Protein AF-A0A6J6JAT4-F1 (afdb_monomer_lite)

Secondary structure (DSSP, 8-state):
-HHHHHHH-TT-HHHHHHHHHHHHHTT-HHHHHHHHHHHHT----SS--SS--HHIIIIIHHHHHHHHHHHTT-HHHHHHHHHHHHT-SS--HHHHHHHHHHHHTT-

Sequence (107 aa):
MFITAWEYRPNRLEPILQLARGYRESGAMMTALMWIERGRQIGFPSNDRLFVDTWIYLWGFDLESAACMWWNGDHEGATVIWLRLLERTDLTESARAVVTSNLALSN

Organism: NCBI:txid449393

Structure (mmCIF, N/CA/C/O backbone):
data_AF-A0A6J6JAT4-F1
#
_entry.id   AF-A0A6J6JAT4-F1
#
loop_
_atom_site.group_PDB
_atom_site.id
_atom_site.type_symbol
_atom_site.label_atom_id
_atom_site.label_alt_id
_atom_site.label_comp_id
_atom_site.label_asym_id
_atom_site.label_entity_id
_atom_site.label_seq_id
_atom_site.pdbx_PDB_ins_code
_atom_site.Cartn_x
_atom_site.Cartn_y
_atom_site.Cartn_z
_atom_site.occupancy
_atom_site.B_iso_or_equiv
_atom_site.auth_seq_id
_atom_site.auth_comp_id
_atom_site.auth_asym_id
_atom_site.auth_atom_id
_atom_site.pdbx_PDB_model_num
ATOM 1 N N . MET A 1 1 ? -19.079 -5.629 2.024 1.00 73.88 1 MET A N 1
ATOM 2 C CA . MET A 1 1 ? -18.207 -4.946 1.037 1.00 73.88 1 MET A CA 1
ATOM 3 C C . MET A 1 1 ? -17.268 -4.025 1.822 1.00 73.88 1 MET A C 1
ATOM 5 O O . MET A 1 1 ? -17.679 -3.572 2.880 1.00 73.88 1 MET A O 1
ATOM 9 N N . PHE A 1 2 ? -16.026 -3.750 1.408 1.00 90.88 2 PHE A N 1
ATOM 10 C CA . PHE A 1 2 ? -15.118 -2.927 2.240 1.00 90.88 2 PHE A CA 1
ATOM 11 C C . PHE A 1 2 ? -15.613 -1.486 2.447 1.00 90.88 2 PHE A C 1
ATOM 13 O O . PHE A 1 2 ? -15.385 -0.907 3.505 1.00 90.88 2 PHE A O 1
ATOM 20 N N . ILE A 1 3 ? -16.393 -0.956 1.500 1.00 91.56 3 ILE A N 1
ATOM 21 C CA . ILE A 1 3 ? -17.029 0.359 1.628 1.00 91.56 3 ILE A CA 1
ATOM 22 C C . ILE A 1 3 ? -18.019 0.423 2.799 1.00 91.56 3 ILE A C 1
ATOM 24 O O . ILE A 1 3 ? -17.967 1.363 3.578 1.00 91.56 3 ILE A O 1
ATOM 28 N N . THR A 1 4 ? -18.827 -0.620 3.021 1.00 93.69 4 THR A N 1
ATOM 29 C CA . THR A 1 4 ? -19.777 -0.647 4.147 1.00 93.69 4 THR A CA 1
ATOM 30 C C . THR A 1 4 ? -19.054 -0.741 5.493 1.00 93.69 4 THR A C 1
ATOM 32 O O . THR A 1 4 ? -19.516 -0.201 6.491 1.00 93.69 4 THR A O 1
ATOM 35 N N . ALA A 1 5 ? -17.900 -1.420 5.538 1.00 91.19 5 ALA A N 1
ATOM 36 C CA . ALA A 1 5 ? -17.064 -1.471 6.739 1.00 91.19 5 ALA A CA 1
ATOM 37 C C . ALA A 1 5 ? -16.428 -0.105 7.046 1.00 91.19 5 ALA A C 1
ATOM 39 O O . ALA A 1 5 ? -16.367 0.298 8.207 1.00 91.19 5 ALA A O 1
ATOM 40 N N . TRP A 1 6 ? -16.002 0.614 6.005 1.00 91.06 6 TRP A N 1
ATOM 41 C CA . TRP A 1 6 ? -15.520 1.988 6.106 1.00 91.06 6 TRP A CA 1
ATOM 42 C C . TRP A 1 6 ? -16.614 2.954 6.583 1.00 91.06 6 TRP A C 1
ATOM 44 O O . TRP A 1 6 ? -16.389 3.708 7.523 1.00 91.06 6 TRP A O 1
ATOM 54 N N . GLU A 1 7 ? -17.814 2.890 6.003 1.00 92.75 7 GLU A N 1
ATOM 55 C CA . GLU A 1 7 ?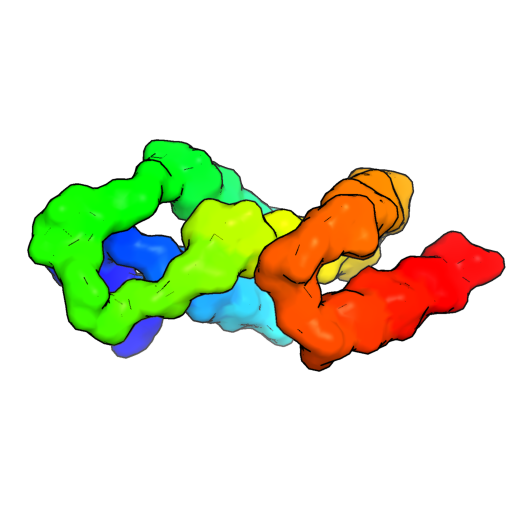 -18.961 3.710 6.419 1.00 92.75 7 GLU A CA 1
ATOM 56 C C . GLU A 1 7 ? -19.349 3.460 7.880 1.00 92.75 7 GLU A C 1
ATOM 58 O O . GLU A 1 7 ? -19.674 4.395 8.610 1.00 92.75 7 GLU A O 1
ATOM 63 N N . TYR A 1 8 ? -19.266 2.207 8.334 1.00 92.19 8 TYR A N 1
ATOM 64 C CA . TYR A 1 8 ? -19.528 1.849 9.725 1.00 92.19 8 TYR A CA 1
ATOM 65 C C . TYR A 1 8 ? -18.439 2.355 10.687 1.00 92.19 8 TYR A C 1
ATOM 67 O O . TYR A 1 8 ? -18.736 2.702 11.832 1.00 92.19 8 TYR A O 1
ATOM 75 N N . ARG A 1 9 ? -17.171 2.397 10.249 1.00 88.06 9 ARG A N 1
ATOM 76 C CA . ARG A 1 9 ? -16.029 2.865 11.053 1.00 88.06 9 ARG A CA 1
ATOM 77 C C . ARG A 1 9 ? -15.047 3.703 10.223 1.00 88.06 9 ARG A C 1
ATOM 79 O O . ARG A 1 9 ? -13.979 3.204 9.856 1.00 88.06 9 ARG A O 1
ATOM 86 N N . PRO A 1 10 ? -15.310 5.009 10.047 1.00 88.19 10 PRO A N 1
ATOM 87 C CA . PRO A 1 10 ? -14.484 5.896 9.224 1.00 88.19 10 PRO A CA 1
ATOM 88 C C . PRO A 1 10 ? -13.137 6.287 9.868 1.00 88.19 10 PRO A C 1
ATOM 90 O O . PRO A 1 10 ? -12.454 7.188 9.399 1.00 88.19 10 PRO A O 1
ATOM 93 N N . ASN A 1 11 ? -12.737 5.626 10.955 1.00 87.62 11 ASN A N 1
ATOM 94 C CA . ASN A 1 11 ? -11.428 5.805 11.594 1.00 87.62 11 ASN A CA 1
ATOM 95 C C . ASN A 1 11 ? -10.568 4.530 11.512 1.00 87.62 11 ASN A C 1
ATOM 97 O O . ASN A 1 11 ? -9.515 4.447 12.145 1.00 87.62 11 ASN A O 1
ATOM 101 N N . ARG A 1 12 ? -11.020 3.511 10.768 1.00 90.50 12 ARG A N 1
ATOM 102 C CA . ARG A 1 12 ? -10.288 2.256 10.565 1.00 90.50 12 ARG A CA 1
ATOM 103 C C . ARG A 1 12 ? -9.632 2.234 9.198 1.00 90.50 12 ARG A C 1
ATOM 105 O O . ARG A 1 12 ? -10.286 2.492 8.191 1.00 90.50 12 ARG A O 1
ATOM 112 N N . LEU A 1 13 ? -8.337 1.927 9.180 1.00 94.06 13 LEU A N 1
ATOM 113 C CA . LEU A 1 13 ? -7.539 1.927 7.958 1.00 94.06 13 LEU A CA 1
ATOM 114 C C . LEU A 1 13 ? -7.597 0.605 7.204 1.00 94.06 13 LEU A C 1
ATOM 116 O O . LEU A 1 13 ? -7.403 0.607 5.990 1.00 94.06 13 LEU A O 1
ATOM 120 N N . GLU A 1 14 ? -7.898 -0.505 7.881 1.00 94.75 14 GLU A N 1
ATOM 121 C CA . GLU A 1 14 ? -7.990 -1.824 7.253 1.00 94.75 14 GLU A CA 1
ATOM 122 C C . GLU A 1 14 ? -8.958 -1.815 6.056 1.00 94.75 14 GLU A C 1
ATOM 124 O O . GLU A 1 14 ? -8.552 -2.236 4.972 1.00 94.75 14 GLU A O 1
ATOM 129 N N . PRO A 1 15 ? -10.195 -1.280 6.164 1.00 94.88 15 PRO A N 1
ATOM 130 C CA . PRO A 1 15 ? -11.113 -1.231 5.029 1.00 94.88 15 PRO A CA 1
ATOM 131 C C . PRO A 1 15 ? -10.610 -0.338 3.890 1.00 94.88 15 PRO A C 1
ATOM 133 O O . PRO A 1 15 ? -10.816 -0.679 2.728 1.00 94.88 15 PRO A O 1
ATOM 136 N N . ILE A 1 16 ? -9.929 0.773 4.200 1.00 95.69 16 ILE A N 1
ATOM 137 C CA . ILE A 1 16 ? -9.371 1.674 3.180 1.00 95.69 16 ILE A CA 1
ATOM 138 C C . ILE A 1 16 ? -8.271 0.973 2.393 1.00 95.69 16 ILE A C 1
ATOM 140 O O . ILE A 1 16 ? -8.273 1.040 1.166 1.00 95.69 16 ILE A O 1
ATOM 144 N N . LEU A 1 17 ? -7.348 0.287 3.071 1.00 96.62 17 LEU A N 1
ATOM 145 C CA . LEU A 1 17 ? -6.271 -0.415 2.381 1.00 96.62 17 LEU A CA 1
ATOM 146 C C . LEU A 1 17 ? -6.832 -1.504 1.458 1.00 96.62 17 LEU A C 1
ATOM 148 O O . LEU A 1 17 ? -6.370 -1.659 0.331 1.00 96.62 17 LEU A O 1
ATOM 152 N N . GLN A 1 18 ? -7.861 -2.226 1.906 1.00 96.44 18 GLN A N 1
ATOM 153 C CA . GLN A 1 18 ? -8.523 -3.239 1.084 1.00 96.44 18 GLN A CA 1
ATOM 154 C C . GLN A 1 18 ? -9.289 -2.628 -0.100 1.00 96.44 18 GLN A C 1
ATOM 156 O O . GLN A 1 18 ? -9.273 -3.193 -1.192 1.00 96.44 18 GLN A O 1
ATOM 161 N N . LEU A 1 19 ? -9.912 -1.454 0.071 1.00 96.38 19 LEU A N 1
ATOM 162 C CA . LEU A 1 19 ? -10.495 -0.697 -1.042 1.00 96.38 19 LEU A CA 1
ATOM 163 C C . LEU A 1 19 ? -9.423 -0.288 -2.055 1.00 96.38 19 LEU A C 1
ATOM 165 O O . LEU A 1 19 ? -9.593 -0.539 -3.246 1.00 96.38 19 LEU A O 1
ATOM 169 N N . ALA A 1 20 ? -8.315 0.296 -1.594 1.00 97.19 20 ALA A N 1
ATOM 170 C CA . ALA A 1 20 ? -7.209 0.705 -2.454 1.00 97.19 20 ALA A CA 1
ATOM 171 C C . ALA A 1 20 ? -6.651 -0.478 -3.260 1.00 97.19 20 ALA A C 1
ATOM 173 O O . ALA A 1 20 ? -6.504 -0.370 -4.476 1.00 97.19 20 ALA A O 1
ATOM 174 N N . ARG A 1 21 ? -6.446 -1.630 -2.611 1.00 96.56 21 ARG A N 1
ATOM 175 C CA . ARG A 1 21 ? -6.035 -2.882 -3.266 1.00 96.56 21 ARG A CA 1
ATOM 176 C C . ARG A 1 21 ? -7.004 -3.326 -4.345 1.00 96.56 21 ARG A C 1
ATOM 178 O O . ARG A 1 21 ? -6.575 -3.585 -5.463 1.00 96.56 21 ARG A O 1
ATOM 185 N N . GLY A 1 22 ? -8.298 -3.353 -4.031 1.00 96.88 22 GLY A N 1
ATOM 186 C CA . GLY A 1 22 ? -9.331 -3.727 -4.994 1.00 96.88 22 GLY A CA 1
ATOM 187 C C . GLY A 1 22 ? -9.324 -2.829 -6.234 1.00 96.88 22 GLY A C 1
ATOM 188 O O . GLY A 1 22 ? -9.399 -3.329 -7.353 1.00 96.88 22 GLY A O 1
ATOM 189 N N . TYR A 1 23 ? -9.158 -1.513 -6.055 1.00 96.88 23 TYR A N 1
ATOM 190 C CA . TYR A 1 23 ? -9.032 -0.580 -7.180 1.00 96.88 23 TYR A CA 1
ATOM 191 C C . TYR A 1 23 ? -7.723 -0.756 -7.961 1.00 96.88 23 TYR A C 1
ATOM 193 O O . TYR A 1 23 ? -7.740 -0.690 -9.189 1.00 96.88 23 TYR A O 1
ATOM 201 N N . ARG A 1 24 ? -6.591 -1.017 -7.293 1.00 96.19 24 ARG A N 1
ATOM 202 C CA . ARG A 1 24 ? -5.323 -1.318 -7.978 1.00 96.19 24 ARG A CA 1
ATOM 203 C C . ARG A 1 24 ? -5.461 -2.574 -8.837 1.00 96.19 24 ARG A C 1
ATOM 205 O O . ARG A 1 24 ? -5.074 -2.570 -10.001 1.00 96.19 24 ARG A O 1
ATOM 212 N N . GLU A 1 25 ? -6.030 -3.636 -8.279 1.00 95.62 25 GLU A N 1
ATOM 213 C CA . GLU A 1 25 ? -6.240 -4.912 -8.971 1.00 95.62 25 GLU A CA 1
ATOM 214 C C . GLU A 1 25 ? -7.211 -4.787 -10.151 1.00 95.62 25 GLU A C 1
ATOM 216 O O . GLU A 1 25 ? -7.063 -5.502 -11.139 1.00 95.62 25 GLU A O 1
ATOM 221 N N . SER A 1 26 ? -8.144 -3.832 -10.107 1.00 96.12 26 SER A N 1
ATOM 222 C CA . SER A 1 26 ? -9.027 -3.514 -11.234 1.00 96.12 26 SER A CA 1
ATOM 223 C C . SER A 1 26 ? -8.413 -2.555 -12.266 1.00 96.12 26 SER A C 1
ATOM 225 O O . SER A 1 26 ? -9.123 -2.110 -13.166 1.00 96.12 26 SER A O 1
ATOM 227 N N . GLY A 1 27 ? -7.141 -2.167 -12.129 1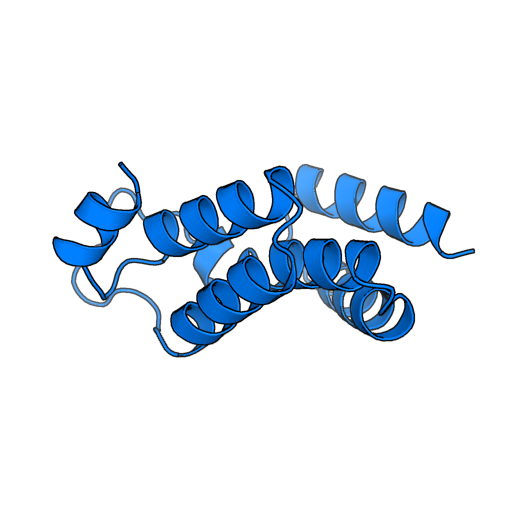.00 95.88 27 GLY A N 1
ATOM 228 C CA . GLY A 1 27 ? -6.476 -1.216 -13.029 1.00 95.88 27 GLY A CA 1
ATOM 229 C C . GLY A 1 27 ? -6.723 0.267 -12.710 1.00 95.88 27 GLY A C 1
ATOM 230 O O . GLY A 1 27 ? -6.172 1.140 -13.376 1.00 95.88 27 GLY A O 1
ATOM 231 N N . ALA A 1 28 ? -7.520 0.589 -11.689 1.00 96.69 28 ALA A N 1
ATOM 232 C CA . ALA A 1 28 ? -7.901 1.955 -11.330 1.00 96.69 28 ALA A CA 1
ATOM 233 C C . ALA A 1 28 ? -6.879 2.605 -10.374 1.00 96.69 28 ALA A C 1
ATOM 235 O O . ALA A 1 28 ? -7.193 2.937 -9.227 1.00 96.69 28 ALA A O 1
ATOM 236 N N . MET A 1 29 ? -5.647 2.806 -10.855 1.00 96.62 29 MET A N 1
ATOM 237 C CA . MET A 1 29 ? -4.506 3.278 -10.047 1.00 96.62 29 MET A CA 1
ATOM 238 C C . MET A 1 29 ? -4.767 4.621 -9.357 1.00 96.62 29 MET A C 1
ATOM 240 O O . MET A 1 29 ? -4.511 4.769 -8.164 1.00 96.62 29 MET A O 1
ATOM 244 N N . MET A 1 30 ? -5.337 5.596 -10.073 1.00 95.06 30 MET A N 1
ATOM 245 C CA . MET A 1 30 ? -5.642 6.912 -9.498 1.00 95.06 30 MET A CA 1
ATOM 246 C C . MET A 1 30 ? -6.696 6.833 -8.387 1.00 95.06 30 MET A C 1
ATOM 248 O O . MET A 1 30 ? -6.588 7.526 -7.376 1.00 95.06 30 MET A O 1
ATOM 252 N N . THR A 1 31 ? -7.700 5.965 -8.537 1.00 96.56 31 THR A N 1
ATOM 253 C CA . THR A 1 31 ? -8.719 5.752 -7.502 1.00 96.56 31 THR A CA 1
ATOM 254 C C . THR A 1 31 ? -8.119 5.071 -6.277 1.00 96.56 31 THR A C 1
ATOM 256 O O . THR A 1 31 ? -8.422 5.468 -5.153 1.00 96.56 31 THR A O 1
ATOM 259 N N . ALA A 1 32 ? -7.226 4.097 -6.473 1.00 97.38 32 ALA A N 1
ATOM 260 C CA . ALA A 1 32 ? -6.479 3.484 -5.380 1.00 97.38 32 ALA A CA 1
ATOM 261 C C . ALA A 1 32 ? -5.644 4.526 -4.615 1.00 97.38 32 ALA A C 1
ATOM 263 O O . ALA A 1 32 ? -5.749 4.615 -3.392 1.00 97.38 32 ALA A O 1
ATOM 264 N N . LEU A 1 33 ? -4.897 5.379 -5.327 1.00 96.56 33 LEU A N 1
ATOM 265 C CA . LEU A 1 33 ? -4.105 6.464 -4.737 1.00 96.56 33 LEU A CA 1
ATOM 266 C C . LEU A 1 33 ? -4.965 7.476 -3.966 1.00 96.56 33 LEU A C 1
ATOM 268 O O . LEU A 1 33 ? -4.575 7.895 -2.879 1.00 96.56 33 LEU A O 1
ATOM 272 N N . MET A 1 34 ? -6.157 7.818 -4.463 1.00 96.44 34 MET A N 1
ATOM 273 C CA . MET A 1 34 ? -7.100 8.682 -3.744 1.00 96.44 34 MET A CA 1
ATOM 274 C C . MET A 1 34 ? -7.521 8.075 -2.394 1.00 96.44 34 MET A C 1
ATOM 276 O O . MET A 1 34 ? -7.552 8.776 -1.381 1.00 96.44 34 MET A O 1
ATOM 280 N N . TRP A 1 35 ? -7.822 6.772 -2.354 1.00 96.12 35 TRP A N 1
ATOM 281 C CA . TRP A 1 35 ? -8.147 6.076 -1.103 1.00 96.12 35 TRP A CA 1
ATOM 282 C C . TRP A 1 35 ? -6.959 6.029 -0.144 1.00 96.12 35 TRP A C 1
ATOM 284 O O . TRP A 1 35 ? -7.127 6.263 1.053 1.00 96.12 35 TRP A O 1
ATOM 294 N N . ILE A 1 36 ? -5.760 5.779 -0.669 1.00 96.50 36 ILE A N 1
ATOM 295 C CA . ILE A 1 36 ? -4.521 5.805 0.110 1.00 96.50 36 ILE A CA 1
ATOM 296 C C . ILE A 1 36 ? -4.336 7.182 0.754 1.00 96.50 36 ILE A C 1
ATOM 298 O O . ILE A 1 36 ? -4.143 7.267 1.966 1.00 96.50 36 ILE A O 1
ATOM 302 N N . GLU A 1 37 ? -4.454 8.261 -0.019 1.00 95.25 37 GLU A N 1
ATOM 303 C CA . GLU A 1 37 ? -4.298 9.623 0.495 1.00 95.25 37 GLU A CA 1
ATOM 304 C C . GLU A 1 37 ? -5.339 9.944 1.572 1.00 95.25 37 GLU A C 1
ATOM 306 O O . GLU A 1 37 ? -5.014 10.492 2.627 1.00 95.25 37 GLU A O 1
ATOM 311 N N . ARG A 1 38 ? -6.587 9.498 1.381 1.00 94.31 38 ARG A N 1
ATOM 312 C CA . ARG A 1 38 ? -7.624 9.644 2.404 1.00 94.31 38 ARG A CA 1
ATOM 313 C C . ARG A 1 38 ? -7.263 8.933 3.708 1.00 94.31 38 ARG A C 1
ATOM 315 O O . ARG A 1 38 ? -7.573 9.461 4.779 1.00 94.31 38 ARG A O 1
ATOM 322 N N . GLY A 1 39 ? -6.648 7.753 3.638 1.00 93.19 39 GLY A N 1
ATOM 323 C CA . GLY A 1 39 ? -6.237 7.008 4.825 1.00 93.19 39 GLY A CA 1
ATOM 324 C C . GLY A 1 39 ? -5.005 7.585 5.518 1.00 93.19 39 GLY A C 1
ATOM 325 O O . GLY A 1 39 ? -4.961 7.581 6.742 1.00 93.19 39 GLY A O 1
ATOM 326 N N . ARG A 1 40 ? -4.058 8.191 4.791 1.00 93.56 40 ARG A N 1
ATOM 327 C CA . ARG A 1 40 ? -2.887 8.864 5.397 1.00 93.56 40 ARG A CA 1
ATOM 328 C C . ARG A 1 40 ? -3.263 9.978 6.379 1.00 93.56 40 ARG A C 1
ATOM 330 O O . ARG A 1 40 ? -2.496 10.285 7.285 1.00 93.56 40 ARG A O 1
ATOM 337 N N . GLN A 1 41 ? -4.452 10.556 6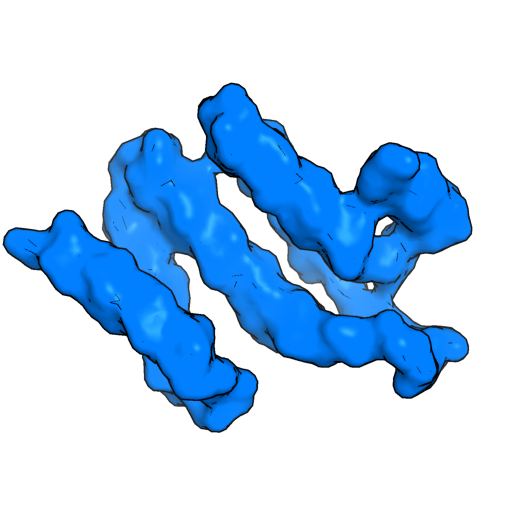.225 1.00 92.06 41 GLN A N 1
ATOM 338 C CA . GLN A 1 41 ? -4.992 11.589 7.115 1.00 92.06 41 GLN A CA 1
ATOM 339 C C . GLN A 1 41 ? -5.547 11.033 8.437 1.00 92.06 41 GLN A C 1
ATOM 341 O O . GLN A 1 41 ? -5.950 11.802 9.309 1.00 92.06 41 GLN A O 1
ATOM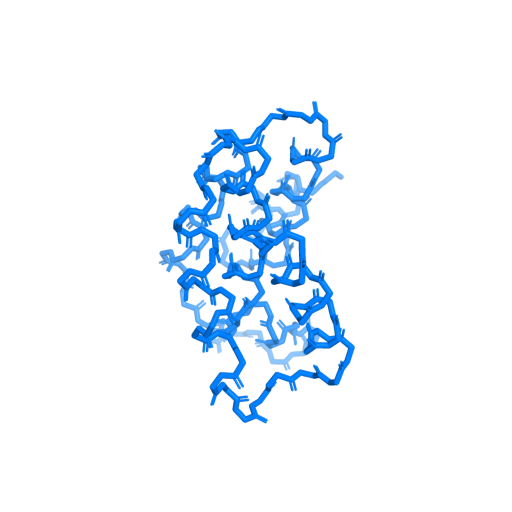 346 N N . ILE A 1 42 ? -5.619 9.710 8.594 1.00 90.75 42 ILE A N 1
ATOM 347 C CA . ILE A 1 42 ? -6.199 9.049 9.762 1.00 90.75 42 ILE A CA 1
ATOM 348 C C . ILE A 1 42 ? -5.062 8.487 10.608 1.00 90.75 42 ILE A C 1
ATOM 350 O O . ILE A 1 42 ? -4.253 7.683 10.150 1.00 90.75 42 ILE A O 1
ATOM 354 N N . GLY A 1 43 ? -5.012 8.920 11.865 1.00 87.31 43 GLY A N 1
ATOM 355 C CA . GLY A 1 43 ? -4.036 8.435 12.831 1.00 87.31 43 GLY A CA 1
ATOM 356 C C . GLY A 1 43 ? -4.347 7.035 13.363 1.00 87.31 43 GLY A C 1
ATOM 357 O O . GLY A 1 43 ? -5.347 6.401 13.025 1.00 87.31 43 GLY A O 1
ATOM 358 N N . PHE A 1 44 ? -3.480 6.568 14.257 1.00 86.19 44 PHE A N 1
ATOM 359 C CA . PHE A 1 44 ? -3.675 5.310 14.971 1.00 86.19 44 PHE A CA 1
ATOM 360 C C . PHE A 1 44 ? -4.984 5.332 15.790 1.00 86.19 44 PHE A C 1
ATOM 362 O O . PHE A 1 44 ? -5.290 6.355 16.413 1.00 86.19 44 PHE A O 1
ATOM 369 N N . PRO A 1 45 ? -5.771 4.239 15.828 1.00 84.88 45 PRO A N 1
ATOM 370 C CA . PRO A 1 45 ? -7.040 4.216 16.542 1.00 84.88 45 PRO A CA 1
ATOM 371 C C . PRO A 1 45 ? -6.813 4.358 18.051 1.00 84.88 45 PRO A C 1
ATOM 373 O O . PRO A 1 45 ? -6.076 3.587 18.659 1.00 84.88 45 PRO A O 1
ATOM 376 N N . SER A 1 46 ? -7.475 5.332 18.679 1.00 79.50 46 SER A N 1
ATOM 377 C CA . SER A 1 46 ? -7.363 5.583 20.124 1.00 79.50 46 SER A CA 1
ATOM 378 C C . SER A 1 46 ? -8.220 4.637 20.975 1.00 79.50 46 SER A C 1
ATOM 380 O O . SER A 1 46 ? -7.828 4.276 22.085 1.00 79.50 46 SER A O 1
ATOM 382 N N . ASN A 1 47 ? -9.378 4.219 20.450 1.00 79.44 47 ASN A N 1
ATOM 383 C CA . ASN A 1 47 ? -10.392 3.458 21.192 1.00 79.44 47 ASN A CA 1
ATOM 384 C C . ASN A 1 47 ? -10.422 1.956 20.865 1.00 79.44 47 ASN A C 1
ATOM 386 O O . ASN A 1 47 ? -11.064 1.198 21.589 1.00 79.44 47 ASN A O 1
ATOM 390 N N . ASP A 1 48 ? -9.723 1.511 19.819 1.00 74.88 48 ASP A N 1
ATOM 391 C CA . ASP A 1 48 ? -9.639 0.096 19.455 1.00 74.88 48 ASP A CA 1
ATOM 392 C C . ASP A 1 48 ? -8.248 -0.450 19.795 1.00 74.88 48 ASP A C 1
ATOM 394 O O . ASP A 1 48 ? -7.242 0.031 19.281 1.00 74.88 48 ASP A O 1
ATOM 398 N N . ARG A 1 49 ? -8.189 -1.474 20.654 1.00 69.81 49 ARG A N 1
ATOM 399 C CA . ARG A 1 49 ? -6.926 -2.137 21.043 1.00 69.81 49 ARG A CA 1
ATOM 400 C C . ARG A 1 49 ? -6.793 -3.568 20.531 1.00 69.81 49 ARG A C 1
ATOM 402 O O . ARG A 1 49 ? -5.695 -4.110 20.529 1.00 69.81 49 ARG A O 1
ATOM 409 N N . LEU A 1 50 ? -7.900 -4.186 20.125 1.00 81.00 50 LEU A N 1
ATOM 410 C CA . LEU A 1 50 ? -7.936 -5.559 19.630 1.00 81.00 50 LEU A CA 1
ATOM 411 C C . LEU A 1 50 ? -8.192 -5.559 18.123 1.00 81.00 50 LEU A C 1
ATOM 413 O O . LEU A 1 50 ? -8.930 -4.709 17.618 1.00 81.00 50 LEU A O 1
ATOM 417 N N . PHE A 1 51 ? -7.594 -6.530 17.429 1.00 83.25 51 PHE A N 1
ATOM 418 C CA . PHE A 1 51 ? -7.766 -6.746 15.988 1.00 83.25 51 PHE A CA 1
ATOM 419 C C . PHE A 1 51 ? -7.376 -5.526 15.136 1.00 83.25 51 PHE A C 1
ATOM 421 O O . PHE A 1 51 ? -8.055 -5.208 14.165 1.00 83.25 51 PHE A O 1
ATOM 428 N N . VAL A 1 52 ? -6.333 -4.794 15.542 1.00 88.44 52 VAL A N 1
ATOM 429 C CA . VAL A 1 52 ? -5.742 -3.694 14.764 1.00 88.44 52 VAL A CA 1
ATOM 430 C C . VAL A 1 52 ? -4.514 -4.226 14.043 1.00 88.44 52 VAL A C 1
ATOM 432 O O . VAL A 1 52 ? -3.560 -4.664 14.689 1.00 88.44 52 VAL A O 1
ATOM 435 N N . ASP A 1 53 ? -4.523 -4.150 12.717 1.00 91.75 53 ASP A N 1
ATOM 436 C CA . ASP A 1 53 ? -3.373 -4.520 11.898 1.00 91.75 53 ASP A CA 1
ATOM 437 C C . ASP A 1 53 ? -2.365 -3.367 11.891 1.00 91.75 53 ASP A C 1
ATOM 439 O O . ASP A 1 53 ? -2.348 -2.517 11.001 1.00 91.75 53 ASP A O 1
ATOM 443 N N . THR A 1 54 ? -1.522 -3.308 12.923 1.00 91.62 54 THR A N 1
ATOM 444 C CA . THR A 1 54 ? -0.610 -2.179 13.180 1.00 91.62 54 THR A CA 1
ATOM 445 C C . THR A 1 54 ? 0.300 -1.848 12.000 1.00 91.62 54 THR A C 1
ATOM 447 O O . THR A 1 54 ? 0.566 -0.677 11.740 1.00 91.62 54 THR A O 1
ATOM 450 N N . TRP A 1 55 ? 0.723 -2.853 11.233 1.00 93.81 55 TRP A N 1
ATOM 451 C CA . TRP A 1 55 ? 1.554 -2.667 10.045 1.00 93.81 55 TRP A CA 1
ATOM 452 C C . TRP A 1 55 ? 0.899 -1.761 8.989 1.00 93.81 55 TRP A C 1
ATOM 454 O O . TRP A 1 55 ? 1.599 -1.014 8.306 1.00 93.81 55 TRP A O 1
ATOM 464 N N . ILE A 1 56 ? -0.436 -1.760 8.887 1.00 94.88 56 ILE A N 1
ATOM 465 C CA . ILE A 1 56 ? -1.182 -0.906 7.952 1.00 94.88 56 ILE A CA 1
ATOM 466 C C . ILE A 1 56 ? -0.973 0.566 8.294 1.00 94.88 56 ILE A C 1
ATOM 468 O O . ILE A 1 56 ? -0.698 1.372 7.408 1.00 94.88 56 ILE A O 1
ATOM 472 N N . TYR A 1 57 ? -1.045 0.887 9.583 1.00 92.69 57 TYR A N 1
ATOM 473 C CA . TYR A 1 57 ? -0.847 2.233 10.114 1.00 92.69 57 TYR A CA 1
ATOM 474 C C . TYR A 1 57 ? 0.610 2.691 10.033 1.00 92.69 57 TYR A C 1
ATOM 476 O O . TYR A 1 57 ? 0.879 3.885 9.955 1.00 92.69 57 TYR A O 1
ATOM 484 N N . LEU A 1 58 ? 1.549 1.747 10.077 1.00 92.75 58 LEU A N 1
ATOM 485 C CA . LEU A 1 58 ? 2.975 2.043 10.094 1.00 92.75 58 LEU A CA 1
ATOM 486 C C . LEU A 1 58 ? 3.551 2.223 8.689 1.00 92.75 58 LEU A C 1
ATOM 488 O O . LEU A 1 58 ? 4.284 3.184 8.457 1.00 92.75 58 LEU A O 1
ATOM 492 N N . TRP A 1 59 ? 3.257 1.302 7.771 1.00 94.69 59 TRP A N 1
ATOM 493 C CA . TRP A 1 59 ? 3.887 1.264 6.447 1.00 94.69 59 TRP A CA 1
ATOM 494 C C . TRP A 1 59 ? 3.022 0.653 5.334 1.00 94.69 59 TRP A C 1
ATOM 496 O O . TRP A 1 59 ? 3.399 0.721 4.166 1.00 94.69 59 TRP A O 1
ATOM 506 N N . GLY A 1 60 ? 1.853 0.080 5.633 1.00 95.38 60 GLY A N 1
ATOM 507 C CA . GLY A 1 60 ? 1.039 -0.597 4.616 1.00 95.38 60 GLY A CA 1
ATOM 508 C C . GLY A 1 60 ? 0.582 0.313 3.474 1.00 95.38 60 GLY A C 1
ATOM 509 O O . GLY A 1 60 ? 0.561 -0.109 2.319 1.00 95.38 60 GLY A O 1
ATOM 510 N N . PHE A 1 61 ? 0.291 1.578 3.779 1.00 95.94 61 PHE A N 1
ATOM 511 C CA . PHE A 1 61 ? -0.082 2.581 2.778 1.00 95.94 61 PHE A CA 1
ATOM 512 C C . PHE A 1 61 ? 1.080 2.959 1.857 1.00 95.94 61 PHE A C 1
ATOM 514 O O . PHE A 1 61 ? 0.850 3.219 0.681 1.00 95.94 61 PHE A O 1
ATOM 521 N N . ASP A 1 62 ? 2.315 2.956 2.366 1.00 96.00 62 ASP A N 1
ATOM 522 C CA . ASP A 1 62 ? 3.515 3.201 1.560 1.00 96.00 62 ASP A CA 1
ATOM 523 C C . ASP A 1 62 ? 3.738 2.070 0.554 1.00 96.00 62 ASP A C 1
ATOM 525 O O . ASP A 1 62 ? 3.962 2.328 -0.631 1.00 96.00 62 ASP A O 1
ATOM 529 N N . LEU A 1 63 ? 3.601 0.821 1.011 1.00 96.12 63 LEU A N 1
ATOM 530 C CA . LEU A 1 63 ? 3.721 -0.358 0.156 1.00 96.12 63 LEU A CA 1
ATOM 531 C C . LEU A 1 63 ? 2.696 -0.311 -0.989 1.00 96.12 63 LEU A C 1
ATOM 533 O O . LEU A 1 63 ? 3.046 -0.505 -2.154 1.00 96.12 63 LEU A O 1
ATOM 537 N N . GLU A 1 64 ? 1.439 -0.015 -0.655 1.00 97.19 64 GLU A N 1
ATOM 538 C CA . GLU A 1 64 ? 0.355 0.053 -1.634 1.00 97.19 64 GLU A CA 1
ATOM 539 C C . GLU A 1 64 ? 0.514 1.245 -2.587 1.00 97.19 64 GLU A C 1
ATOM 541 O O . GLU A 1 64 ? 0.282 1.102 -3.788 1.00 97.19 64 GLU A O 1
ATOM 546 N N . SER A 1 65 ? 0.960 2.408 -2.089 1.00 97.25 65 SER A N 1
ATOM 547 C CA . SER A 1 65 ? 1.175 3.584 -2.938 1.00 97.25 65 SER A CA 1
ATOM 548 C C . SER A 1 65 ? 2.283 3.362 -3.947 1.00 97.25 65 SER A C 1
ATOM 550 O O . SER A 1 65 ? 2.096 3.694 -5.111 1.00 97.25 65 SER A O 1
ATOM 552 N N . ALA A 1 66 ? 3.394 2.749 -3.530 1.00 96.75 66 ALA A N 1
ATOM 553 C CA . ALA A 1 66 ? 4.506 2.466 -4.426 1.00 96.75 66 ALA A CA 1
ATOM 554 C C . ALA A 1 66 ? 4.092 1.487 -5.534 1.00 96.75 66 ALA A C 1
ATOM 556 O O . ALA A 1 66 ? 4.409 1.699 -6.701 1.00 96.75 66 ALA A O 1
ATOM 557 N N . ALA A 1 67 ? 3.302 0.461 -5.195 1.00 96.00 67 ALA A N 1
ATOM 558 C CA . ALA A 1 67 ? 2.735 -0.442 -6.192 1.00 96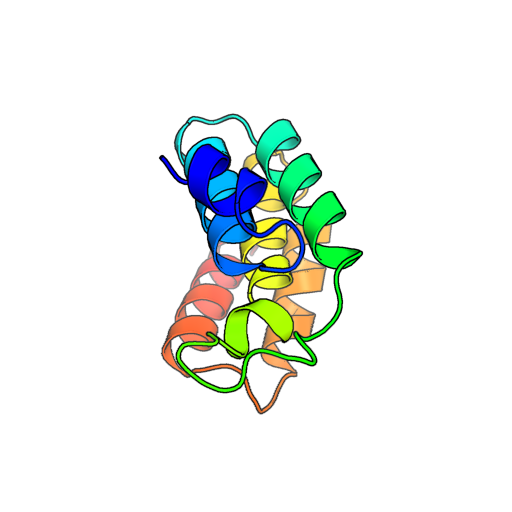.00 67 ALA A CA 1
ATOM 559 C C . ALA A 1 67 ? 1.819 0.296 -7.186 1.00 96.00 67 ALA A C 1
ATOM 561 O O . ALA A 1 67 ? 1.927 0.081 -8.391 1.00 96.00 67 ALA A O 1
ATOM 562 N N . CYS A 1 68 ? 0.936 1.181 -6.711 1.00 96.75 68 CYS A N 1
ATOM 563 C CA . CYS A 1 68 ? 0.066 1.965 -7.593 1.00 96.75 68 CYS A CA 1
ATOM 564 C C . CYS A 1 68 ? 0.860 2.930 -8.488 1.00 96.75 68 CYS A C 1
ATOM 566 O O . CYS A 1 68 ? 0.569 3.026 -9.676 1.00 96.75 68 CYS A O 1
ATOM 568 N N . MET A 1 69 ? 1.860 3.622 -7.933 1.00 96.19 69 MET A N 1
ATOM 569 C CA . MET A 1 69 ? 2.743 4.539 -8.665 1.00 96.19 69 MET A CA 1
ATOM 570 C C . MET A 1 69 ? 3.484 3.812 -9.786 1.00 96.19 69 MET A C 1
ATOM 572 O O . MET A 1 69 ? 3.437 4.257 -10.930 1.00 96.19 69 MET A O 1
ATOM 576 N N . TRP A 1 70 ? 4.051 2.640 -9.485 1.00 95.44 70 TRP A N 1
ATOM 577 C CA . TRP A 1 70 ? 4.744 1.804 -10.462 1.00 95.44 70 TRP A CA 1
ATOM 578 C C . TRP A 1 70 ? 3.863 1.463 -11.668 1.00 95.44 70 TRP A C 1
ATOM 580 O O . TRP A 1 70 ? 4.250 1.681 -12.814 1.00 95.44 70 TRP A O 1
ATOM 590 N N . TRP A 1 71 ? 2.647 0.970 -11.422 1.00 93.69 71 TRP A N 1
ATOM 591 C CA . TRP A 1 71 ? 1.713 0.613 -12.495 1.00 93.69 71 TRP A CA 1
ATOM 592 C C . TRP A 1 71 ? 1.102 1.824 -13.209 1.00 93.69 71 TRP A C 1
ATOM 594 O O . TRP A 1 71 ? 0.587 1.681 -14.315 1.00 93.69 71 TRP A O 1
ATOM 604 N N . ASN A 1 72 ? 1.176 3.010 -12.607 1.00 93.38 72 ASN A N 1
ATOM 605 C CA . ASN A 1 72 ? 0.769 4.271 -13.219 1.00 93.38 72 ASN A CA 1
ATOM 606 C C . ASN A 1 72 ? 1.914 4.963 -13.993 1.00 93.38 72 ASN A C 1
ATOM 608 O O . ASN A 1 72 ? 1.716 6.059 -14.510 1.00 93.38 72 ASN A O 1
ATOM 612 N N . GLY A 1 73 ? 3.099 4.342 -14.072 1.00 93.25 73 GLY A N 1
ATOM 613 C CA . GLY A 1 73 ? 4.274 4.853 -14.790 1.00 93.25 73 GLY A CA 1
ATOM 614 C C . GLY A 1 73 ? 5.188 5.776 -13.975 1.00 93.25 73 GLY A C 1
ATOM 615 O O . GLY A 1 73 ? 6.210 6.226 -14.488 1.00 93.25 73 GLY A O 1
ATOM 616 N N . ASP A 1 74 ? 4.864 6.043 -12.707 1.00 94.81 74 ASP A N 1
ATOM 617 C CA . ASP A 1 74 ? 5.721 6.796 -11.785 1.00 94.81 74 ASP A CA 1
ATOM 618 C C . ASP A 1 74 ? 6.713 5.851 -11.090 1.00 94.81 74 ASP A C 1
ATOM 620 O O . ASP A 1 74 ? 6.590 5.494 -9.914 1.00 94.81 74 ASP A O 1
ATOM 624 N N . HIS A 1 75 ? 7.682 5.378 -11.873 1.00 95.12 75 HIS A N 1
ATOM 625 C CA . HIS A 1 75 ? 8.698 4.432 -11.412 1.00 95.12 75 HIS A CA 1
ATOM 626 C C . HIS A 1 75 ? 9.665 5.064 -10.405 1.00 95.12 75 HIS A C 1
ATOM 628 O O . HIS A 1 75 ? 10.062 4.410 -9.443 1.00 95.12 75 HIS A O 1
ATOM 634 N N . GLU A 1 76 ? 10.013 6.340 -10.589 1.00 94.81 76 GLU A N 1
ATOM 635 C CA . GLU A 1 76 ? 10.914 7.060 -9.686 1.00 94.81 76 GLU A CA 1
ATOM 636 C C . GLU A 1 76 ? 10.280 7.228 -8.299 1.00 94.81 76 GLU A C 1
ATOM 638 O O . GLU A 1 76 ? 10.894 6.858 -7.294 1.00 94.81 76 GLU A O 1
ATOM 643 N N . GLY A 1 77 ? 9.024 7.688 -8.237 1.00 95.44 77 GLY A N 1
ATOM 644 C CA . GLY A 1 77 ? 8.284 7.816 -6.984 1.00 95.44 77 GLY A CA 1
ATOM 645 C C . GLY A 1 77 ? 8.122 6.476 -6.262 1.00 95.44 77 GLY A C 1
ATOM 646 O O . GLY A 1 77 ? 8.344 6.391 -5.049 1.00 95.44 77 GLY A O 1
ATOM 647 N N . ALA A 1 78 ? 7.818 5.405 -7.003 1.00 96.56 78 ALA A N 1
ATOM 648 C CA . ALA A 1 78 ? 7.733 4.056 -6.447 1.00 96.56 78 ALA A CA 1
ATOM 649 C C . ALA A 1 78 ? 9.067 3.594 -5.834 1.00 96.56 78 ALA A C 1
ATOM 651 O O . ALA A 1 78 ? 9.092 3.129 -4.690 1.00 96.56 78 ALA A O 1
ATOM 652 N N . THR A 1 79 ? 10.176 3.780 -6.554 1.00 96.25 79 THR A N 1
ATOM 653 C CA . THR A 1 79 ? 11.521 3.393 -6.108 1.00 96.25 79 THR A CA 1
ATOM 654 C C . THR A 1 79 ? 11.951 4.153 -4.857 1.00 96.25 79 THR A C 1
ATOM 656 O O . THR A 1 79 ? 12.454 3.535 -3.917 1.00 96.25 79 THR A O 1
ATOM 659 N N . VAL A 1 80 ? 11.689 5.461 -4.777 1.00 96.69 80 VAL A N 1
ATOM 660 C CA . VAL A 1 80 ? 11.979 6.262 -3.574 1.00 96.69 80 VAL A CA 1
ATOM 661 C C . VAL A 1 80 ? 11.254 5.702 -2.348 1.00 96.69 80 VAL A C 1
ATOM 663 O O . VAL A 1 80 ? 11.851 5.557 -1.278 1.00 96.69 80 VAL A O 1
ATOM 666 N N . ILE A 1 81 ? 9.975 5.341 -2.487 1.00 96.75 81 ILE A N 1
ATOM 667 C CA . ILE A 1 81 ? 9.201 4.771 -1.378 1.00 96.75 81 ILE A CA 1
ATOM 668 C C . ILE A 1 81 ? 9.722 3.382 -0.998 1.00 96.75 81 ILE A C 1
ATOM 670 O O . ILE A 1 81 ? 9.853 3.085 0.189 1.00 96.75 81 ILE A O 1
ATOM 674 N N . TRP A 1 82 ? 10.041 2.532 -1.974 1.00 96.75 82 TRP A N 1
ATOM 675 C CA . TRP A 1 82 ? 10.604 1.207 -1.718 1.00 96.75 82 TRP A CA 1
ATOM 676 C C . TRP A 1 82 ? 11.944 1.267 -0.984 1.00 96.75 82 TRP A C 1
ATOM 678 O O . TRP A 1 82 ? 12.122 0.548 -0.002 1.00 96.75 82 TRP A O 1
ATOM 688 N N . LEU A 1 83 ? 12.851 2.160 -1.382 1.00 96.12 83 LEU A N 1
ATOM 689 C CA . LEU A 1 83 ? 14.113 2.374 -0.670 1.00 96.12 83 LEU A CA 1
ATOM 690 C C . LEU A 1 83 ? 13.866 2.812 0.780 1.00 96.12 83 LEU A C 1
ATOM 692 O O . LEU 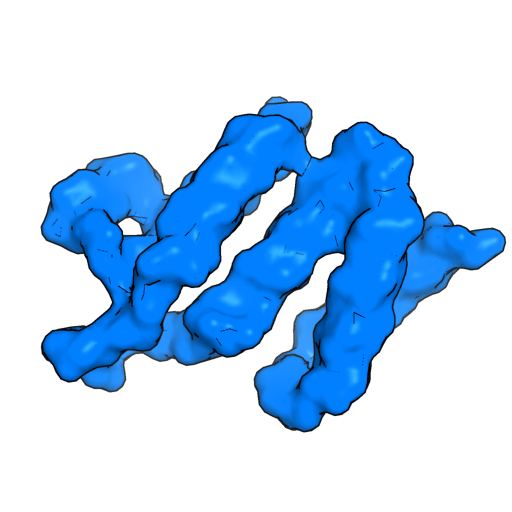A 1 83 ? 14.403 2.199 1.702 1.00 96.12 83 LEU A O 1
ATOM 696 N N . ARG A 1 84 ? 12.961 3.775 1.000 1.00 96.31 84 ARG A N 1
ATOM 697 C CA . ARG A 1 84 ? 12.566 4.215 2.349 1.00 96.31 84 ARG A CA 1
ATOM 698 C C . ARG A 1 84 ? 11.973 3.081 3.191 1.00 96.31 84 ARG A C 1
ATOM 700 O O . ARG A 1 84 ? 12.196 3.022 4.397 1.00 96.31 84 ARG A O 1
ATOM 707 N N . LEU A 1 85 ? 11.205 2.175 2.584 1.00 96.31 85 LEU A N 1
ATOM 708 C CA . LEU A 1 85 ? 10.666 1.005 3.282 1.00 96.31 85 LEU A CA 1
ATOM 709 C C . LEU A 1 85 ? 11.775 0.043 3.720 1.00 96.31 85 LEU A C 1
ATOM 711 O O . LEU A 1 85 ? 11.694 -0.496 4.822 1.00 96.31 85 LEU A O 1
ATOM 715 N N . LEU A 1 86 ? 12.819 -0.155 2.911 1.00 95.94 86 LEU A N 1
ATOM 716 C CA . LEU A 1 86 ? 13.933 -1.042 3.264 1.00 95.94 86 LEU A CA 1
ATOM 717 C C . LEU A 1 86 ? 14.771 -0.532 4.442 1.00 95.94 86 LEU A C 1
ATOM 719 O O . LEU A 1 86 ? 15.334 -1.354 5.169 1.00 95.94 86 LEU A O 1
ATOM 723 N N . GLU A 1 87 ? 14.816 0.780 4.668 1.00 95.81 87 GLU A N 1
ATOM 724 C CA . GLU A 1 87 ? 15.491 1.394 5.821 1.00 95.81 87 GLU A CA 1
ATOM 725 C C . GLU A 1 87 ? 14.778 1.116 7.154 1.00 95.81 87 GLU A C 1
ATOM 727 O O . GLU A 1 87 ? 15.369 1.252 8.227 1.00 95.81 87 GLU A O 1
ATOM 732 N N . ARG A 1 88 ? 13.508 0.699 7.114 1.00 94.50 88 ARG A N 1
ATOM 733 C CA . ARG A 1 88 ? 12.723 0.421 8.317 1.00 94.50 88 ARG A CA 1
ATOM 734 C C . ARG A 1 88 ? 13.147 -0.880 8.993 1.00 94.50 88 ARG A C 1
ATOM 736 O O . ARG A 1 88 ? 13.351 -1.910 8.345 1.00 94.50 88 ARG A O 1
ATOM 743 N N . THR A 1 89 ? 13.191 -0.855 10.323 1.00 92.50 89 THR A N 1
ATOM 744 C CA . THR A 1 89 ? 13.490 -2.024 11.169 1.00 92.50 89 THR A CA 1
ATOM 745 C C . THR A 1 89 ? 12.248 -2.847 11.519 1.00 92.50 89 THR A C 1
ATOM 747 O O . THR A 1 89 ? 12.371 -4.028 11.824 1.00 92.50 89 THR A O 1
ATOM 750 N N . ASP A 1 90 ? 11.055 -2.252 11.443 1.00 93.12 90 ASP A N 1
ATOM 751 C CA . ASP A 1 90 ? 9.756 -2.869 11.747 1.00 93.12 90 ASP A CA 1
ATOM 752 C C . ASP A 1 90 ? 9.065 -3.500 10.521 1.00 93.12 90 ASP A C 1
ATOM 754 O O . ASP A 1 90 ? 7.925 -3.966 10.608 1.00 93.12 90 ASP A O 1
ATOM 758 N N . LEU A 1 91 ? 9.738 -3.515 9.366 1.00 93.69 91 LEU A N 1
ATOM 759 C CA . LEU A 1 91 ? 9.245 -4.157 8.151 1.00 93.69 91 LEU A CA 1
ATOM 760 C C . LEU A 1 91 ? 9.384 -5.680 8.265 1.00 93.69 91 LEU A C 1
ATOM 762 O O . LEU A 1 91 ? 10.470 -6.191 8.546 1.00 93.69 91 LEU A O 1
ATOM 766 N N . THR A 1 92 ? 8.298 -6.413 8.011 1.00 93.94 92 THR A N 1
ATOM 767 C CA . THR A 1 92 ? 8.322 -7.881 8.032 1.00 93.94 92 THR A CA 1
ATOM 768 C C . THR A 1 92 ? 9.216 -8.432 6.926 1.00 93.94 92 THR A C 1
ATOM 770 O O . THR A 1 92 ? 9.323 -7.844 5.850 1.00 93.94 92 THR A O 1
ATOM 773 N N . GLU A 1 93 ? 9.801 -9.612 7.146 1.00 92.75 93 GLU A N 1
ATOM 774 C CA . GLU A 1 93 ? 10.667 -10.253 6.145 1.00 92.75 93 GLU A CA 1
ATOM 775 C C . GLU A 1 93 ? 9.933 -10.505 4.820 1.00 92.75 93 GLU A C 1
ATOM 777 O O . GLU A 1 93 ? 10.472 -10.283 3.740 1.00 92.75 93 GLU A O 1
ATOM 782 N N . SER A 1 94 ? 8.650 -10.869 4.897 1.00 92.69 94 SER A N 1
ATOM 783 C CA . SER A 1 94 ? 7.790 -11.021 3.721 1.00 92.69 94 SER A CA 1
ATOM 784 C C . SER A 1 94 ? 7.647 -9.724 2.922 1.00 92.69 94 SER A C 1
ATOM 786 O O . SER A 1 94 ? 7.747 -9.740 1.697 1.00 92.69 94 SER A O 1
ATOM 788 N N . ALA A 1 95 ? 7.434 -8.592 3.596 1.00 93.38 95 ALA A N 1
ATOM 789 C CA . ALA A 1 95 ? 7.301 -7.302 2.934 1.00 93.38 95 ALA A CA 1
ATOM 790 C C . ALA A 1 95 ? 8.649 -6.832 2.377 1.00 93.38 95 ALA A C 1
ATOM 792 O O . ALA A 1 95 ? 8.697 -6.316 1.264 1.00 93.38 95 ALA A O 1
ATOM 793 N N . ARG A 1 96 ? 9.749 -7.083 3.096 1.00 95.44 96 ARG A N 1
ATOM 794 C CA . ARG A 1 96 ? 11.109 -6.815 2.619 1.00 95.44 96 ARG A CA 1
ATOM 795 C C . ARG A 1 96 ? 11.397 -7.564 1.319 1.00 95.44 96 ARG A C 1
ATOM 797 O O . ARG A 1 96 ? 11.840 -6.933 0.368 1.00 95.44 96 ARG A O 1
ATOM 804 N N . ALA A 1 97 ? 11.071 -8.855 1.251 1.00 95.25 97 ALA A N 1
ATOM 805 C CA . ALA A 1 97 ? 11.241 -9.670 0.047 1.00 95.25 97 ALA A CA 1
ATOM 806 C C . ALA A 1 97 ? 10.422 -9.153 -1.151 1.00 95.25 97 ALA A C 1
ATOM 808 O O . ALA A 1 97 ? 10.907 -9.146 -2.281 1.00 95.25 97 ALA A O 1
ATOM 809 N N . VAL A 1 98 ? 9.192 -8.679 -0.917 1.00 94.25 98 VAL A N 1
ATOM 810 C CA . VAL A 1 98 ? 8.372 -8.055 -1.972 1.00 94.25 98 VAL A CA 1
ATOM 811 C C . VAL A 1 98 ? 9.018 -6.763 -2.469 1.00 94.25 98 VAL A C 1
ATOM 813 O O . VAL A 1 98 ? 9.141 -6.556 -3.673 1.00 94.25 98 VAL A O 1
ATOM 816 N N . VAL A 1 99 ? 9.457 -5.897 -1.554 1.00 95.19 99 VAL A N 1
ATOM 817 C CA . VAL A 1 99 ? 10.069 -4.609 -1.900 1.00 95.19 99 VAL A CA 1
ATOM 818 C C . VAL A 1 99 ? 11.382 -4.802 -2.663 1.00 95.19 99 VAL A C 1
ATOM 820 O O . VAL A 1 99 ? 11.597 -4.136 -3.673 1.00 95.19 99 VAL A O 1
ATOM 823 N N . THR A 1 100 ? 12.241 -5.733 -2.239 1.00 95.12 100 THR A N 1
ATOM 824 C CA . THR A 1 100 ? 13.489 -6.038 -2.956 1.00 95.12 100 THR A CA 1
ATOM 825 C C . THR A 1 100 ? 13.225 -6.636 -4.334 1.00 95.12 100 THR A C 1
ATOM 827 O O . THR A 1 100 ? 13.880 -6.239 -5.296 1.00 95.12 100 THR A O 1
ATOM 830 N N . SER A 1 101 ? 12.241 -7.534 -4.458 1.00 94.50 101 SER A N 1
ATOM 831 C CA . SER A 1 101 ? 11.831 -8.080 -5.754 1.00 94.50 101 SER A CA 1
ATOM 832 C C . SER A 1 101 ? 11.325 -6.987 -6.693 1.00 94.50 101 SER A C 1
ATOM 834 O O . SER A 1 101 ? 11.656 -7.006 -7.873 1.00 94.50 101 SER A O 1
ATOM 836 N N . ASN A 1 102 ? 10.544 -6.033 -6.187 1.00 92.69 102 ASN A N 1
ATOM 837 C CA . ASN A 1 102 ? 10.024 -4.933 -6.992 1.00 92.69 102 ASN A CA 1
ATOM 838 C C . ASN A 1 102 ? 11.132 -3.966 -7.432 1.00 92.69 102 ASN A C 1
ATOM 840 O O . ASN A 1 102 ? 11.164 -3.559 -8.588 1.00 92.69 102 ASN A O 1
ATOM 844 N N . LEU A 1 103 ? 12.078 -3.645 -6.546 1.00 91.19 103 LEU A N 1
ATOM 845 C CA . LEU A 1 103 ? 13.239 -2.815 -6.885 1.00 91.19 103 LEU A CA 1
ATOM 846 C C . LEU A 1 103 ? 14.129 -3.457 -7.950 1.00 91.19 103 LEU A C 1
ATOM 848 O O . LEU A 1 103 ? 14.676 -2.750 -8.792 1.00 91.19 103 LEU A O 1
ATOM 852 N N . ALA A 1 104 ? 14.254 -4.785 -7.951 1.00 92.00 104 ALA A N 1
ATOM 853 C CA . ALA A 1 104 ? 14.994 -5.495 -8.990 1.00 92.00 104 ALA A CA 1
ATOM 854 C C . ALA A 1 104 ? 14.376 -5.324 -10.390 1.00 92.00 104 ALA A C 1
ATOM 856 O O . ALA A 1 104 ? 15.097 -5.444 -11.371 1.00 92.00 104 ALA A O 1
ATOM 857 N N . LEU A 1 105 ? 13.076 -5.014 -10.488 1.00 86.56 105 LEU A N 1
ATOM 858 C CA . LEU A 1 105 ? 12.395 -4.711 -11.755 1.00 86.56 105 LEU A CA 1
ATOM 859 C C . LEU A 1 105 ? 12.644 -3.275 -12.242 1.00 86.56 105 LEU A C 1
ATOM 861 O O . LEU A 1 105 ? 12.300 -2.953 -13.376 1.00 86.56 105 LEU A O 1
ATOM 865 N N . SER A 1 106 ? 13.184 -2.406 -11.382 1.00 76.75 106 SER A N 1
ATOM 866 C CA . SER A 1 106 ? 13.474 -1.002 -11.695 1.00 76.75 106 SER A CA 1
ATOM 867 C C . SER A 1 106 ? 14.866 -0.768 -12.285 1.00 76.75 106 SER A C 1
ATOM 869 O O . SER A 1 106 ? 15.126 0.353 -12.722 1.00 76.75 106 SER A O 1
ATOM 871 N N . ASN A 1 107 ? 15.743 -1.777 -12.272 1.00 60.22 107 ASN A N 1
ATOM 872 C CA . ASN A 1 107 ? 17.093 -1.737 -12.848 1.00 60.22 107 ASN A CA 1
ATOM 873 C C . ASN A 1 107 ? 17.134 -2.471 -14.189 1.00 60.22 107 ASN A C 1
ATOM 875 O O . ASN A 1 107 ? 17.908 -2.026 -15.063 1.00 60.22 107 ASN A O 1
#

Foldseek 3Di:
DLVVVCVVPVQACVSLLVVLVVCVVVVNLVVSVVSLVSNLVHADDPPDDPPHPVCSRVCSSLLSNLSSCVSVVNPVSSLVSLVVLCPDPPDDPVSVVVSVVSVVVSD

Radius of gyration: 13.94 Å; chains: 1; bounding box: 37×23×36 Å

pLDDT: mean 92.56, std 6.13, range [60.22, 97.38]